Protein AF-A0A8R7TCB9-F1 (afdb_monomer)

Foldseek 3Di:
DKDQAPVRVLLVVLVVCVVLQFDWDWPDDDRFKTKIAGPDPPWPFIWIKGDDPPHRMIGTPDGDGDGPDDNDRHSVPSCDPVSVVVVVVVVCVVCVVCPPVNVVVVVVVVVD

pLDDT: mean 77.88, std 12.98, range [46.5, 93.25]

Nearest PDB structures (foldseek):
  4lmg-assembly1_A  TM=5.761E-01  e=7.309E-04  Saccharomyces cerevisiae S288C
  6y2s-assembly1_B  TM=4.832E-01  e=3.245E-01  Escherichia coli K-12
  6y2r-assembly1_B  TM=4.528E-01  e=1.854E-01  Escherichia coli K-12
  6y2s-assembly1_A  TM=4.799E-01  e=3.675E-01  Escherichia coli K-12
  3cvs-assembly1_B  TM=4.593E-01  e=1.635E+00  unclassified

Structure (mmCIF, N/CA/C/O backbone):
data_AF-A0A8R7TCB9-F1
#
_entry.id   AF-A0A8R7TCB9-F1
#
loop_
_atom_site.group_PDB
_atom_site.id
_atom_site.type_symbol
_atom_site.label_atom_id
_atom_site.label_alt_id
_atom_site.label_comp_id
_atom_site.label_asym_id
_atom_site.label_entity_id
_atom_site.label_seq_id
_atom_site.pdbx_PDB_ins_code
_atom_site.Cartn_x
_atom_site.Cartn_y
_atom_site.Cartn_z
_atom_site.occupancy
_atom_site.B_iso_or_equiv
_atom_site.auth_seq_id
_atom_site.auth_comp_id
_atom_site.auth_asym_id
_atom_site.auth_atom_id
_atom_site.pdbx_PDB_model_num
ATOM 1 N N . ALA A 1 1 ? -11.373 -1.868 -3.069 1.00 77.25 1 ALA A N 1
ATOM 2 C CA . ALA A 1 1 ? -10.988 -2.759 -1.951 1.00 77.25 1 ALA A CA 1
ATOM 3 C C . ALA A 1 1 ? -10.998 -1.995 -0.627 1.00 77.25 1 ALA A C 1
ATOM 5 O O . ALA A 1 1 ? -10.540 -0.850 -0.593 1.00 77.25 1 ALA A O 1
ATOM 6 N N . THR A 1 2 ? -11.517 -2.611 0.437 1.00 86.44 2 THR A N 1
ATOM 7 C CA . THR A 1 2 ? -11.584 -2.083 1.812 1.00 86.44 2 THR A CA 1
ATOM 8 C C . THR A 1 2 ? -10.816 -2.998 2.770 1.00 86.44 2 THR A C 1
ATOM 10 O O . THR A 1 2 ? -10.733 -4.202 2.560 1.00 86.44 2 THR A O 1
ATOM 13 N N . PHE A 1 3 ? -10.237 -2.418 3.818 1.00 87.44 3 PHE A N 1
ATOM 14 C CA . PHE A 1 3 ? -9.387 -3.082 4.804 1.00 87.44 3 PHE A CA 1
ATOM 15 C C . PHE A 1 3 ? -9.805 -2.649 6.206 1.00 87.44 3 PHE A C 1
ATOM 17 O O . PHE A 1 3 ? -10.210 -1.504 6.401 1.00 87.44 3 PHE A O 1
ATOM 24 N N . LEU A 1 4 ? -9.663 -3.534 7.195 1.00 88.56 4 LEU A N 1
ATOM 25 C CA . LEU A 1 4 ? -10.075 -3.270 8.582 1.00 88.56 4 LEU A CA 1
ATOM 26 C C . LEU A 1 4 ? -9.424 -2.013 9.177 1.00 88.56 4 LEU A C 1
ATOM 28 O O . LEU A 1 4 ? -10.060 -1.291 9.940 1.00 88.56 4 LEU A O 1
ATOM 32 N N . ASN A 1 5 ? -8.158 -1.765 8.834 1.00 87.38 5 ASN A N 1
ATOM 33 C CA . ASN A 1 5 ? -7.392 -0.601 9.266 1.00 87.38 5 ASN A CA 1
ATOM 34 C C . ASN A 1 5 ? -6.194 -0.334 8.337 1.00 87.38 5 ASN A C 1
ATOM 36 O O . ASN A 1 5 ? -5.901 -1.109 7.422 1.00 87.38 5 ASN A O 1
ATOM 40 N N . SER A 1 6 ? -5.483 0.773 8.577 1.00 85.81 6 SER A N 1
ATOM 41 C CA . SER A 1 6 ? -4.310 1.171 7.784 1.00 85.81 6 SER A CA 1
ATOM 42 C C . SER A 1 6 ? -3.156 0.167 7.863 1.00 85.81 6 SER A C 1
ATOM 44 O O . SER A 1 6 ? -2.374 0.048 6.920 1.00 85.81 6 SER A O 1
ATOM 46 N N . LYS A 1 7 ? -3.027 -0.574 8.970 1.00 87.94 7 LYS A N 1
ATOM 47 C CA . LYS A 1 7 ? -2.011 -1.621 9.124 1.00 87.94 7 LYS A CA 1
ATOM 48 C C . LYS A 1 7 ? -2.314 -2.802 8.200 1.00 87.94 7 LYS A C 1
ATOM 50 O O . LYS A 1 7 ? -1.465 -3.139 7.383 1.00 87.94 7 LYS A O 1
ATOM 55 N N . ALA A 1 8 ? -3.533 -3.338 8.247 1.00 87.50 8 ALA A N 1
ATOM 56 C CA . ALA A 1 8 ? -3.980 -4.426 7.379 1.00 87.50 8 ALA A CA 1
ATOM 57 C C . ALA A 1 8 ? -3.825 -4.073 5.891 1.00 87.50 8 ALA A C 1
ATOM 59 O O . ALA A 1 8 ? -3.333 -4.880 5.109 1.00 87.50 8 ALA A O 1
ATOM 60 N N . PHE A 1 9 ? -4.161 -2.835 5.516 1.00 90.06 9 PHE A N 1
ATOM 61 C CA . PHE A 1 9 ? -3.933 -2.333 4.163 1.00 90.06 9 PHE A CA 1
ATOM 62 C C . PHE A 1 9 ? -2.448 -2.363 3.758 1.00 90.06 9 PHE A C 1
ATOM 64 O O . PHE A 1 9 ? -2.119 -2.882 2.694 1.00 90.06 9 PHE A O 1
ATOM 71 N N . ARG A 1 10 ? -1.540 -1.843 4.597 1.00 88.62 10 ARG A N 1
ATOM 72 C CA . ARG A 1 10 ? -0.095 -1.813 4.295 1.00 88.62 10 ARG A CA 1
ATOM 73 C C . ARG A 1 10 ? 0.506 -3.213 4.182 1.00 88.62 10 ARG A C 1
ATOM 75 O O . ARG A 1 10 ? 1.348 -3.437 3.316 1.00 88.62 10 ARG A O 1
ATOM 82 N N . VAL A 1 11 ? 0.063 -4.144 5.026 1.00 88.88 11 VAL A N 1
ATOM 83 C CA . VAL A 1 11 ? 0.479 -5.553 4.966 1.00 88.88 11 VAL A CA 1
ATOM 84 C C . VAL A 1 11 ? 0.030 -6.189 3.655 1.00 88.88 11 VAL A C 1
ATOM 86 O O . VAL A 1 11 ? 0.857 -6.766 2.954 1.00 88.88 11 VAL A O 1
ATOM 89 N N . ALA A 1 12 ? -1.245 -6.035 3.291 1.00 88.62 12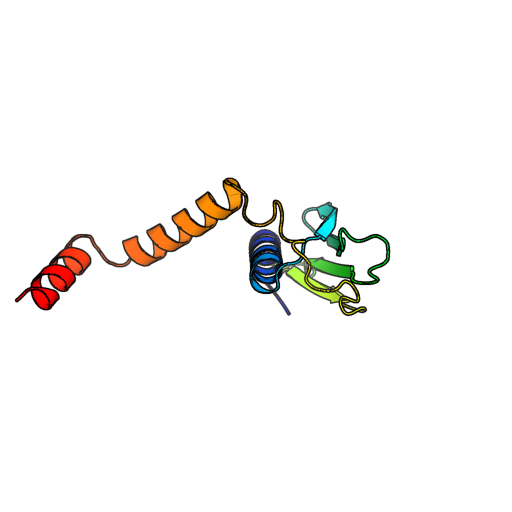 ALA A N 1
ATOM 90 C CA . ALA A 1 12 ? -1.786 -6.585 2.051 1.00 88.62 12 ALA A CA 1
ATOM 91 C C . ALA A 1 12 ? -1.110 -5.986 0.807 1.00 88.62 12 ALA A C 1
ATOM 93 O O . ALA A 1 12 ? -0.756 -6.721 -0.111 1.00 88.62 12 ALA A O 1
ATOM 94 N N . LEU A 1 13 ? -0.865 -4.670 0.795 1.00 88.94 13 LEU A N 1
ATOM 95 C CA . LEU A 1 13 ? -0.157 -4.004 -0.300 1.00 88.94 13 LEU A CA 1
ATOM 96 C C . LEU A 1 13 ? 1.275 -4.532 -0.452 1.00 88.94 13 LEU A C 1
ATOM 98 O O . LEU A 1 13 ? 1.707 -4.822 -1.562 1.00 88.94 13 LEU A O 1
ATOM 102 N N . ARG A 1 14 ? 1.999 -4.700 0.660 1.00 88.75 14 ARG A N 1
ATOM 103 C CA . ARG A 1 14 ? 3.359 -5.253 0.651 1.00 88.75 14 ARG A C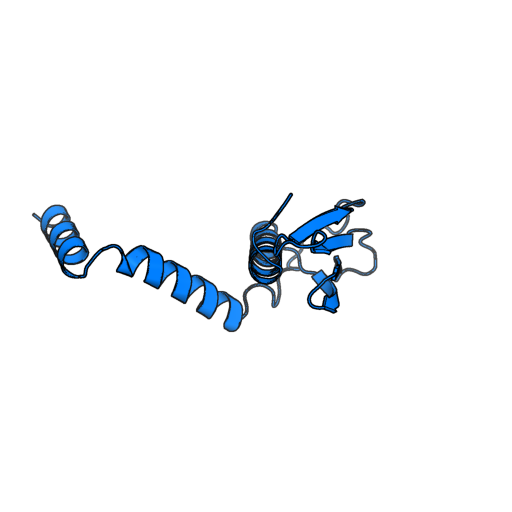A 1
ATOM 104 C C . ARG A 1 14 ? 3.384 -6.718 0.211 1.00 88.75 14 ARG A C 1
ATOM 106 O O . ARG A 1 14 ? 4.272 -7.102 -0.535 1.00 88.75 14 ARG A O 1
ATOM 113 N N . GLN A 1 15 ? 2.412 -7.527 0.632 1.00 87.31 15 GLN A N 1
ATOM 114 C CA . GLN A 1 15 ? 2.278 -8.913 0.170 1.00 87.31 15 GLN A CA 1
ATOM 115 C C . GLN A 1 15 ? 2.026 -8.992 -1.336 1.00 87.31 15 GLN A C 1
ATOM 117 O O . GLN A 1 15 ? 2.638 -9.818 -2.004 1.00 87.31 15 GLN A O 1
ATOM 122 N N . LEU A 1 16 ? 1.164 -8.121 -1.865 1.00 85.69 16 LEU A N 1
ATOM 123 C CA . LEU A 1 16 ? 0.918 -8.032 -3.300 1.00 85.69 16 LEU A CA 1
ATOM 124 C C . LEU A 1 16 ? 2.197 -7.648 -4.053 1.00 85.69 16 LEU A C 1
ATOM 126 O O . LEU A 1 16 ? 2.539 -8.304 -5.027 1.00 85.69 16 LEU A O 1
ATOM 130 N N . ALA A 1 17 ? 2.933 -6.652 -3.557 1.00 86.00 17 ALA A N 1
ATOM 131 C CA . ALA A 1 17 ? 4.204 -6.230 -4.141 1.00 86.00 17 ALA A CA 1
ATOM 132 C C . ALA A 1 17 ? 5.242 -7.365 -4.188 1.00 86.00 17 ALA A C 1
ATOM 134 O O . ALA A 1 17 ? 5.888 -7.565 -5.208 1.00 86.00 17 ALA A O 1
ATOM 135 N N . ILE A 1 18 ? 5.353 -8.164 -3.119 1.00 84.06 18 ILE A N 1
ATOM 136 C CA . ILE A 1 18 ? 6.238 -9.341 -3.086 1.00 84.06 18 ILE A CA 1
ATOM 137 C C . ILE A 1 18 ? 5.781 -10.410 -4.085 1.00 84.06 18 ILE A C 1
ATOM 139 O O . ILE A 1 18 ? 6.608 -10.972 -4.793 1.00 84.06 18 ILE A O 1
ATOM 143 N N . ARG A 1 19 ? 4.476 -10.711 -4.131 1.00 82.38 19 ARG A N 1
ATOM 144 C CA . ARG A 1 19 ? 3.920 -11.773 -4.984 1.00 82.38 19 ARG A CA 1
ATOM 145 C C . ARG A 1 19 ? 4.115 -11.489 -6.470 1.00 82.38 19 ARG A C 1
ATOM 147 O O . ARG A 1 19 ? 4.392 -12.405 -7.229 1.00 82.38 19 ARG A O 1
ATOM 154 N N . GLU A 1 20 ? 3.943 -1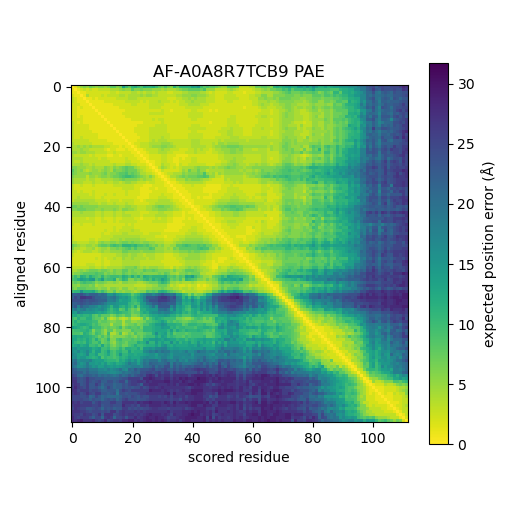0.235 -6.858 1.00 81.94 20 GLU A N 1
ATOM 155 C CA . GLU A 1 20 ? 4.020 -9.776 -8.247 1.00 81.94 20 GLU A CA 1
ATOM 156 C C . GLU A 1 20 ? 5.409 -9.186 -8.591 1.00 81.94 20 GLU A C 1
ATOM 158 O O . GLU A 1 20 ? 5.564 -8.544 -9.622 1.00 81.94 20 GLU A O 1
ATOM 163 N N . ASP A 1 21 ? 6.401 -9.354 -7.705 1.00 82.12 21 ASP A N 1
ATOM 164 C CA . ASP A 1 21 ? 7.801 -8.916 -7.846 1.00 82.12 21 ASP A CA 1
ATOM 165 C C . ASP A 1 21 ? 8.026 -7.432 -8.221 1.00 82.12 21 ASP A C 1
ATOM 167 O O . ASP A 1 21 ? 8.870 -7.069 -9.046 1.00 82.12 21 ASP A O 1
ATOM 171 N N . TRP A 1 22 ? 7.324 -6.526 -7.544 1.00 83.50 22 TRP A N 1
ATOM 172 C CA . TRP A 1 22 ? 7.567 -5.084 -7.645 1.00 83.50 22 TRP A CA 1
ATOM 173 C C . TRP A 1 22 ? 7.787 -4.435 -6.280 1.00 83.50 22 TRP A C 1
ATOM 175 O O . TRP A 1 22 ? 7.576 -5.025 -5.220 1.00 83.50 22 TRP A O 1
ATOM 185 N N . SER A 1 23 ? 8.252 -3.190 -6.295 1.00 86.81 23 SER A N 1
ATOM 186 C CA . SER A 1 23 ? 8.341 -2.356 -5.100 1.00 86.81 23 SER A CA 1
ATOM 187 C C . SER A 1 23 ? 7.747 -0.979 -5.336 1.00 86.81 23 SER A C 1
ATOM 189 O O . SER A 1 23 ? 7.462 -0.552 -6.460 1.00 86.81 23 SER A O 1
ATOM 191 N N . PHE A 1 24 ? 7.500 -0.298 -4.223 1.00 88.75 24 PHE A N 1
ATOM 192 C CA . PHE A 1 24 ? 6.905 1.020 -4.207 1.00 88.75 24 PHE A CA 1
ATOM 193 C C . PHE A 1 24 ? 7.556 1.902 -3.151 1.00 88.75 24 PHE A C 1
ATOM 195 O O . PHE A 1 24 ? 7.930 1.447 -2.067 1.00 88.75 24 PHE A O 1
ATOM 202 N N . ASN A 1 25 ? 7.605 3.194 -3.449 1.00 90.00 25 ASN A N 1
ATOM 203 C CA . ASN A 1 25 ? 7.959 4.234 -2.504 1.00 90.00 25 ASN A CA 1
ATOM 204 C C . ASN A 1 25 ? 6.692 4.755 -1.822 1.00 90.00 25 ASN A C 1
ATOM 206 O O . ASN A 1 25 ? 5.657 4.983 -2.451 1.00 90.00 25 ASN A O 1
ATOM 210 N N . THR A 1 26 ? 6.759 4.954 -0.506 1.00 91.88 26 THR A N 1
ATOM 211 C CA . THR A 1 26 ? 5.666 5.590 0.239 1.00 91.88 26 THR A CA 1
ATOM 212 C C . THR A 1 26 ? 5.854 7.100 0.187 1.00 91.88 26 THR A C 1
ATOM 214 O O . THR A 1 26 ? 6.739 7.631 0.846 1.00 91.88 26 THR A O 1
ATOM 217 N N . GLN A 1 27 ? 5.010 7.794 -0.578 1.00 89.38 27 GLN A N 1
ATOM 218 C CA . GLN A 1 27 ? 5.040 9.258 -0.667 1.00 89.38 27 GLN A CA 1
ATOM 219 C C . GLN A 1 27 ? 4.423 9.916 0.568 1.00 89.38 27 GLN A C 1
ATOM 221 O O . GLN A 1 27 ? 4.886 10.950 1.036 1.00 89.38 27 GLN A O 1
ATOM 226 N N . TYR A 1 28 ? 3.330 9.343 1.075 1.00 87.56 28 TYR A N 1
ATOM 227 C CA . TYR A 1 28 ? 2.622 9.873 2.232 1.00 87.56 28 TYR A CA 1
ATOM 228 C C . TYR A 1 28 ? 1.953 8.738 2.993 1.00 87.56 28 TYR A C 1
ATOM 230 O O . TYR A 1 28 ? 1.247 7.925 2.399 1.00 87.56 28 TYR A O 1
ATOM 238 N N . SER A 1 29 ? 2.141 8.691 4.306 1.00 88.69 29 SER A N 1
ATOM 239 C CA . SER A 1 29 ? 1.475 7.725 5.173 1.00 88.69 29 SER A CA 1
ATOM 240 C C . SER A 1 29 ? 1.183 8.372 6.517 1.00 88.69 29 SER A C 1
ATOM 242 O O . SER A 1 29 ? 2.083 8.529 7.336 1.00 88.69 29 SER A O 1
ATOM 244 N N . ASP A 1 30 ? -0.082 8.685 6.763 1.00 86.12 30 ASP A N 1
ATOM 245 C CA . ASP A 1 30 ? -0.581 9.065 8.081 1.00 86.12 30 ASP A CA 1
ATOM 246 C C . ASP A 1 30 ? -1.701 8.098 8.522 1.00 86.12 30 ASP A C 1
ATOM 248 O O . ASP A 1 30 ? -1.963 7.061 7.901 1.00 86.12 30 ASP A O 1
ATOM 252 N N . THR A 1 31 ? -2.381 8.408 9.624 1.00 81.31 31 THR A N 1
ATOM 253 C CA . THR A 1 31 ? -3.482 7.580 10.143 1.00 81.31 31 THR A CA 1
ATOM 254 C C . THR A 1 31 ? -4.754 7.628 9.283 1.00 81.31 31 THR A C 1
ATOM 256 O O . THR A 1 31 ? -5.662 6.818 9.485 1.00 81.31 31 THR A O 1
ATOM 259 N N . ARG A 1 32 ? -4.852 8.554 8.321 1.00 86.88 32 ARG A N 1
ATOM 260 C CA . ARG A 1 32 ? -6.048 8.840 7.514 1.00 86.88 32 ARG A CA 1
ATOM 261 C C . ARG A 1 32 ? -5.854 8.617 6.016 1.00 86.88 32 ARG A C 1
ATOM 263 O O . ARG A 1 32 ? -6.850 8.478 5.311 1.00 86.88 32 ARG A O 1
ATOM 270 N N . ARG A 1 33 ? -4.633 8.624 5.498 1.00 90.94 33 ARG A N 1
ATOM 271 C CA . ARG A 1 33 ? -4.289 8.702 4.078 1.00 90.94 33 ARG A CA 1
ATOM 272 C C . ARG A 1 33 ? -2.977 7.974 3.827 1.00 90.94 33 ARG A C 1
ATOM 274 O O . ARG A 1 33 ? -2.018 8.082 4.583 1.00 90.94 33 ARG A O 1
ATOM 281 N N . PHE A 1 34 ? -2.944 7.268 2.710 1.00 92.38 34 PHE A N 1
ATOM 282 C CA . PHE A 1 34 ? -1.763 6.601 2.204 1.00 92.38 34 PHE A CA 1
ATOM 283 C C . PHE A 1 34 ? -1.632 6.866 0.709 1.00 92.38 34 PHE A C 1
ATOM 285 O O . PHE A 1 34 ? -2.612 6.762 -0.038 1.00 92.38 34 PHE A O 1
ATOM 292 N N . ARG A 1 35 ? -0.422 7.205 0.276 1.00 93.12 35 ARG A N 1
ATOM 293 C CA . ARG A 1 35 ? -0.047 7.360 -1.125 1.00 93.12 35 ARG A CA 1
ATOM 294 C C . ARG A 1 35 ? 1.286 6.677 -1.363 1.00 93.12 35 ARG A C 1
ATOM 296 O O . ARG A 1 35 ? 2.242 6.918 -0.626 1.00 93.12 35 ARG A O 1
ATOM 303 N N . ALA A 1 36 ? 1.341 5.879 -2.415 1.00 92.38 36 ALA A N 1
ATOM 304 C CA . ALA A 1 36 ? 2.571 5.275 -2.892 1.00 92.38 36 ALA A CA 1
ATOM 305 C C . ALA A 1 36 ? 2.625 5.294 -4.419 1.00 92.38 36 ALA A C 1
ATOM 307 O O . ALA A 1 36 ? 1.588 5.354 -5.085 1.00 92.38 36 ALA A O 1
ATOM 308 N N . ASN A 1 37 ? 3.838 5.249 -4.947 1.00 91.44 37 ASN A N 1
ATOM 309 C CA . ASN A 1 37 ? 4.158 5.113 -6.363 1.00 91.44 37 ASN A CA 1
ATOM 310 C C . ASN A 1 37 ? 5.191 4.007 -6.551 1.00 91.44 37 ASN A C 1
ATOM 312 O O . ASN A 1 37 ? 5.821 3.577 -5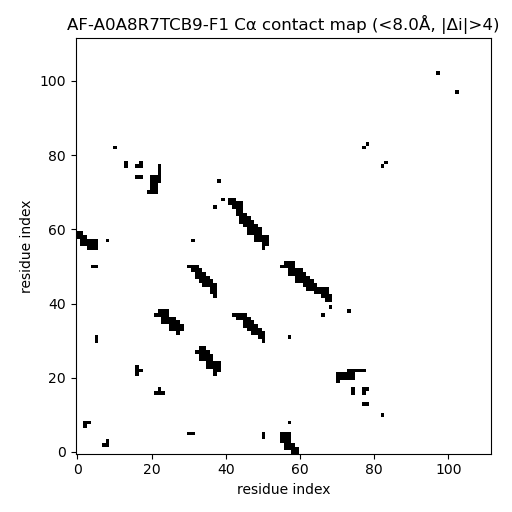.587 1.00 91.44 37 ASN A O 1
ATOM 316 N N . CYS A 1 38 ? 5.362 3.550 -7.785 1.00 89.06 38 CYS A N 1
ATOM 317 C CA . CYS A 1 38 ? 6.427 2.610 -8.098 1.00 89.06 38 CYS A CA 1
ATOM 318 C C . CYS A 1 38 ? 7.801 3.233 -7.798 1.00 89.06 38 CYS A C 1
ATOM 320 O O . CYS A 1 38 ? 7.945 4.458 -7.751 1.00 89.06 38 CYS A O 1
ATOM 322 N N . THR A 1 39 ? 8.794 2.387 -7.538 1.00 88.12 39 THR A N 1
ATOM 323 C CA . THR A 1 39 ? 10.193 2.816 -7.402 1.00 88.12 39 THR A CA 1
ATOM 324 C C . THR A 1 39 ? 10.835 3.182 -8.732 1.00 88.12 39 THR A C 1
ATOM 326 O O . THR A 1 39 ? 11.803 3.931 -8.731 1.00 88.12 39 THR A O 1
ATOM 329 N N . ASP A 1 40 ? 10.325 2.630 -9.832 1.00 85.38 40 ASP A N 1
ATOM 330 C CA . ASP A 1 40 ? 10.739 2.986 -11.185 1.00 85.38 40 ASP A CA 1
ATOM 331 C C . ASP A 1 40 ? 10.129 4.348 -11.555 1.00 85.38 40 ASP A C 1
ATOM 333 O O . ASP A 1 40 ? 8.910 4.528 -11.466 1.00 85.38 40 ASP A O 1
ATOM 337 N N . GLU A 1 41 ? 10.980 5.311 -11.911 1.00 84.00 41 GLU A N 1
ATOM 338 C CA . GLU A 1 41 ? 10.584 6.694 -12.206 1.00 84.00 41 GLU A CA 1
ATOM 339 C C . GLU A 1 41 ? 9.721 6.794 -13.469 1.00 84.00 41 GLU A C 1
ATOM 341 O O . GLU A 1 41 ? 8.821 7.637 -13.527 1.00 84.00 41 GLU A O 1
ATOM 346 N N . ASP A 1 42 ? 9.921 5.882 -14.423 1.00 86.25 42 ASP A N 1
ATOM 347 C CA . ASP A 1 42 ? 9.172 5.827 -15.681 1.00 86.25 42 ASP A CA 1
ATOM 348 C C . ASP A 1 42 ? 7.847 5.057 -15.544 1.00 86.25 42 ASP A C 1
ATOM 350 O O . ASP A 1 42 ? 7.041 4.980 -16.478 1.00 86.25 42 ASP A O 1
ATOM 354 N N . CYS A 1 43 ? 7.578 4.491 -14.364 1.00 87.00 43 CYS A N 1
ATOM 355 C CA . CYS A 1 43 ? 6.365 3.735 -14.105 1.00 87.00 43 CYS A CA 1
ATOM 356 C C . CYS A 1 43 ? 5.236 4.647 -13.588 1.00 87.00 43 CYS A C 1
ATOM 358 O O . CYS A 1 43 ? 5.343 5.251 -12.514 1.00 87.00 43 CYS A O 1
ATOM 360 N N . PRO A 1 44 ? 4.084 4.719 -14.286 1.00 88.69 44 PRO A N 1
ATOM 361 C CA . PRO A 1 44 ? 2.990 5.601 -13.907 1.00 88.69 44 PRO A CA 1
ATOM 362 C C . PRO A 1 44 ? 2.201 5.073 -12.703 1.00 88.69 44 PRO A C 1
ATOM 364 O O . PRO A 1 44 ? 1.343 5.792 -12.187 1.00 88.69 44 PRO A O 1
ATOM 367 N N . TRP A 1 45 ? 2.467 3.845 -12.241 1.00 90.56 45 TRP A N 1
ATOM 368 C CA . TRP A 1 45 ? 1.713 3.197 -11.173 1.00 90.56 45 TRP A CA 1
ATOM 369 C C . TRP A 1 45 ? 1.699 4.026 -9.886 1.00 90.56 45 TRP A C 1
ATOM 371 O O . TRP A 1 45 ? 2.735 4.437 -9.348 1.00 90.56 45 TRP A O 1
ATOM 381 N N . ARG A 1 46 ? 0.488 4.256 -9.366 1.00 90.19 46 ARG A N 1
ATOM 382 C CA . ARG A 1 46 ? 0.230 4.986 -8.119 1.00 90.19 46 ARG A CA 1
ATOM 383 C C . ARG A 1 46 ? -0.973 4.397 -7.405 1.00 90.19 46 ARG A C 1
ATOM 385 O O . ARG A 1 46 ? -1.971 4.065 -8.037 1.00 90.19 46 ARG A O 1
ATOM 392 N N . ILE A 1 47 ? -0.938 4.385 -6.078 1.00 91.44 47 ILE A N 1
ATOM 393 C CA . ILE A 1 47 ? -2.072 3.987 -5.241 1.00 91.44 47 ILE A CA 1
ATOM 394 C C . ILE A 1 47 ? -2.421 5.081 -4.242 1.00 91.44 47 ILE A C 1
ATOM 396 O O . ILE A 1 47 ? -1.560 5.649 -3.570 1.00 91.44 47 ILE A O 1
ATOM 400 N N . HIS A 1 48 ? -3.711 5.390 -4.144 1.00 91.19 48 HIS A N 1
ATOM 401 C CA . HIS A 1 48 ? -4.260 6.318 -3.166 1.00 91.19 48 HIS A CA 1
ATOM 402 C C . HIS A 1 48 ? -5.269 5.573 -2.305 1.00 91.19 48 HIS A C 1
ATOM 404 O O . HIS A 1 48 ? -6.281 5.079 -2.808 1.00 91.19 48 HIS A O 1
ATOM 410 N N . ALA A 1 49 ? -5.043 5.556 -1.000 1.00 91.06 49 ALA A N 1
ATOM 411 C CA . ALA A 1 49 ? -5.961 4.981 -0.035 1.00 91.06 49 ALA A CA 1
ATOM 412 C C . ALA A 1 49 ? -6.226 5.956 1.116 1.00 91.06 49 ALA A C 1
ATOM 414 O O . ALA A 1 49 ? -5.414 6.829 1.426 1.00 91.06 49 ALA A O 1
ATOM 415 N N . SER A 1 50 ? -7.398 5.849 1.728 1.00 92.44 50 SER A N 1
ATOM 416 C CA . SER A 1 50 ? -7.789 6.703 2.844 1.00 92.44 50 SER A CA 1
ATOM 417 C C . SER A 1 50 ? -8.727 5.992 3.804 1.00 92.44 50 SER A C 1
ATOM 419 O O . SER A 1 50 ? -9.554 5.178 3.389 1.00 92.44 50 SER A O 1
ATOM 421 N N . LYS A 1 51 ? -8.665 6.388 5.070 1.00 93.25 51 LYS A N 1
ATOM 422 C CA . LYS A 1 51 ? -9.611 6.015 6.115 1.00 93.25 51 LYS A CA 1
ATOM 423 C C . LYS A 1 51 ? -10.996 6.572 5.784 1.00 93.25 51 LYS A C 1
ATOM 425 O O . LYS A 1 51 ? -11.122 7.734 5.390 1.00 93.25 51 LYS A O 1
ATOM 430 N N . LEU A 1 52 ? -12.024 5.746 5.918 1.00 91.12 52 LEU A N 1
ATOM 431 C CA . LEU A 1 52 ? -13.410 6.180 5.795 1.00 91.12 52 LEU A CA 1
ATOM 432 C C . LEU A 1 52 ? -13.797 7.044 7.015 1.00 91.12 52 LEU A C 1
ATOM 434 O O . LEU A 1 52 ? -13.302 6.797 8.118 1.00 91.12 52 LEU A O 1
ATOM 438 N N . PRO A 1 53 ? -14.659 8.065 6.851 1.00 89.56 53 PRO A N 1
ATOM 439 C CA . PRO A 1 53 ? -15.109 8.894 7.968 1.00 89.56 53 PRO A CA 1
ATOM 440 C C . PRO A 1 53 ? -15.718 8.041 9.086 1.00 89.56 53 PRO A C 1
ATOM 442 O O . PRO A 1 53 ? -16.441 7.094 8.800 1.00 89.56 53 PRO A O 1
ATOM 445 N N . ASN A 1 54 ? -15.416 8.373 10.343 1.00 87.81 54 ASN A N 1
ATOM 446 C CA . ASN A 1 54 ? -15.995 7.752 11.545 1.00 87.81 54 ASN A CA 1
ATOM 447 C C . ASN A 1 54 ? -15.849 6.221 11.666 1.00 87.81 54 ASN A C 1
ATOM 449 O O . ASN A 1 54 ? -16.517 5.601 12.483 1.00 87.81 54 ASN A O 1
ATOM 453 N N . THR A 1 55 ? -14.959 5.595 10.898 1.00 89.06 55 THR A N 1
ATOM 454 C CA . THR A 1 55 ? -14.683 4.151 10.980 1.00 89.06 55 THR A CA 1
ATOM 455 C C . THR A 1 55 ? -13.184 3.922 11.049 1.00 89.06 55 THR A C 1
ATOM 457 O O . THR A 1 55 ? -12.417 4.820 10.712 1.00 89.06 55 THR A O 1
ATOM 460 N N . ASN A 1 56 ? -12.729 2.733 11.454 1.00 86.50 56 ASN A N 1
ATOM 461 C CA . ASN A 1 56 ? -11.310 2.381 11.327 1.00 86.50 56 ASN A CA 1
ATOM 462 C C . ASN A 1 56 ? -10.936 1.884 9.920 1.00 86.50 56 ASN A C 1
ATOM 464 O O . ASN A 1 56 ? -9.758 1.728 9.610 1.00 86.50 56 ASN A O 1
ATOM 468 N N . THR A 1 57 ? -11.936 1.681 9.064 1.00 89.19 57 THR A N 1
ATOM 469 C CA . THR A 1 57 ? -11.802 1.068 7.750 1.00 89.19 57 THR A CA 1
ATOM 470 C C . THR A 1 57 ? -10.967 1.930 6.814 1.00 89.19 57 THR A C 1
ATOM 472 O O . THR A 1 57 ? -11.195 3.130 6.659 1.00 89.19 57 THR A O 1
ATOM 475 N N . PHE A 1 58 ? -10.012 1.301 6.143 1.00 87.94 58 PHE A N 1
ATOM 476 C CA . PHE A 1 58 ? -9.150 1.925 5.151 1.00 87.94 58 PHE A CA 1
ATOM 477 C C . PHE A 1 58 ? -9.557 1.463 3.754 1.00 87.94 58 PHE A C 1
ATOM 479 O O . PHE A 1 58 ? -9.771 0.277 3.531 1.00 87.94 58 PHE A O 1
ATOM 486 N N . MET A 1 59 ? -9.688 2.379 2.800 1.00 87.81 59 MET A N 1
ATOM 487 C CA . MET A 1 59 ? -10.191 2.061 1.464 1.00 87.81 59 MET A CA 1
ATOM 488 C C . MET A 1 59 ? -9.260 2.589 0.386 1.00 87.81 59 MET A C 1
ATOM 490 O O . MET A 1 59 ? -8.834 3.743 0.441 1.00 87.81 59 MET A O 1
ATOM 494 N N . VAL A 1 60 ? -9.005 1.768 -0.631 1.00 90.56 60 VAL A N 1
ATOM 495 C CA . VAL A 1 60 ? -8.332 2.211 -1.856 1.00 90.56 60 VAL A CA 1
ATOM 496 C C . VAL A 1 60 ? -9.304 3.081 -2.645 1.00 90.56 60 VAL A C 1
ATOM 498 O O . VAL A 1 60 ? -10.372 2.623 -3.043 1.00 90.56 60 VAL A O 1
ATOM 501 N N . LYS A 1 61 ? -8.948 4.354 -2.822 1.00 87.56 61 LYS A N 1
ATOM 502 C CA . LYS A 1 61 ? -9.741 5.372 -3.520 1.00 87.56 61 LYS A CA 1
ATOM 503 C C . LYS A 1 61 ? -9.398 5.451 -4.998 1.00 87.56 61 LYS A C 1
ATOM 505 O O . LYS A 1 61 ? -10.293 5.667 -5.804 1.00 87.56 61 LYS A O 1
ATOM 510 N N . LYS A 1 62 ? -8.112 5.343 -5.338 1.00 80.62 62 LYS A N 1
ATOM 511 C CA . LYS A 1 62 ? -7.635 5.402 -6.722 1.00 80.62 62 LYS A CA 1
ATOM 512 C C . LYS A 1 62 ? -6.476 4.432 -6.913 1.00 80.62 62 LYS A C 1
ATOM 514 O O . LYS A 1 62 ? -5.553 4.418 -6.099 1.00 80.62 62 LYS A O 1
ATOM 519 N N . LEU A 1 63 ? -6.539 3.683 -8.006 1.00 82.25 63 LEU A N 1
ATOM 520 C CA . LEU A 1 63 ? -5.447 2.893 -8.568 1.00 82.25 63 LEU A CA 1
ATOM 521 C C . LEU A 1 63 ? -5.458 3.137 -10.088 1.00 82.25 63 LEU A C 1
ATOM 523 O O . LEU A 1 63 ? -5.946 2.298 -10.835 1.00 82.25 63 LEU A O 1
ATOM 527 N N . PRO A 1 64 ? -5.109 4.358 -10.529 1.00 68.19 64 PRO A N 1
ATOM 528 C CA . PRO A 1 64 ? -5.430 4.817 -11.879 1.00 68.19 64 PRO A CA 1
ATOM 529 C C . PRO A 1 64 ? -4.515 4.255 -12.969 1.00 68.19 64 PRO A C 1
ATOM 531 O O . PRO A 1 64 ? -4.875 4.342 -14.135 1.00 68.19 64 PRO A O 1
ATOM 534 N N . PHE A 1 65 ? -3.346 3.723 -12.609 1.00 73.06 65 PHE A N 1
ATOM 535 C CA . PHE A 1 65 ? -2.331 3.312 -13.572 1.00 73.06 65 PHE A CA 1
ATOM 536 C C . PHE A 1 65 ? -1.832 1.913 -13.247 1.00 73.06 65 PHE A C 1
ATOM 538 O O . PHE A 1 65 ? -1.528 1.616 -12.089 1.00 73.06 65 PHE A O 1
ATOM 545 N N . GLU A 1 66 ? -1.747 1.078 -14.277 1.00 80.00 66 GLU A N 1
ATOM 546 C CA . GLU A 1 66 ? -1.075 -0.214 -14.218 1.00 80.00 66 GLU A CA 1
ATOM 547 C C . GLU A 1 66 ? 0.446 -0.024 -14.195 1.00 80.00 66 GLU A C 1
ATOM 549 O O . GLU A 1 66 ? 0.968 1.054 -14.500 1.00 80.00 66 GLU A O 1
ATOM 554 N N . HIS A 1 67 ? 1.167 -1.068 -13.795 1.00 84.44 67 HIS A N 1
ATOM 555 C CA . HIS A 1 67 ? 2.619 -1.064 -13.896 1.00 84.44 67 HIS A CA 1
ATOM 556 C C . HIS A 1 67 ? 3.035 -1.160 -15.366 1.00 84.44 67 HIS A C 1
ATOM 558 O O . HIS A 1 67 ? 2.597 -2.058 -16.077 1.00 84.44 67 HIS A O 1
ATOM 564 N N . THR A 1 68 ? 3.909 -0.256 -15.806 1.00 82.56 68 THR A N 1
ATOM 565 C CA . THR A 1 68 ? 4.588 -0.349 -17.112 1.00 82.56 68 THR A CA 1
ATOM 566 C C . THR A 1 68 ? 6.020 -0.862 -16.976 1.00 82.56 68 THR A C 1
ATOM 568 O O . THR A 1 68 ? 6.629 -1.262 -17.966 1.00 82.56 68 THR A O 1
ATOM 571 N N . CYS A 1 69 ? 6.558 -0.882 -15.753 1.00 77.81 69 CYS A N 1
ATOM 572 C CA . CYS A 1 69 ? 7.844 -1.491 -15.457 1.00 77.81 69 CYS A CA 1
ATOM 573 C C . CYS A 1 69 ? 7.734 -3.015 -15.610 1.00 77.81 69 CYS A C 1
ATOM 575 O O . CYS A 1 69 ? 6.911 -3.664 -14.960 1.00 77.81 69 CYS A O 1
ATOM 577 N N . GLY A 1 70 ? 8.566 -3.599 -16.475 1.00 60.34 70 GLY A N 1
ATOM 578 C CA . GLY A 1 70 ? 8.701 -5.052 -16.547 1.00 60.34 70 GLY A CA 1
ATOM 579 C C . GLY A 1 70 ? 9.233 -5.580 -15.215 1.00 60.34 70 GLY A C 1
ATOM 580 O O . GLY A 1 70 ? 10.148 -4.978 -14.664 1.00 60.34 70 GLY A O 1
ATOM 581 N N . SER A 1 71 ? 8.660 -6.685 -14.729 1.00 57.94 71 SER A N 1
ATOM 582 C CA . SER A 1 71 ? 8.931 -7.403 -13.467 1.00 57.94 71 SER A CA 1
ATOM 583 C C . SER A 1 71 ? 10.395 -7.855 -13.284 1.00 57.94 71 SER A C 1
ATOM 585 O O . SER A 1 71 ? 10.691 -9.038 -13.149 1.00 57.94 71 SER A O 1
ATOM 587 N N . LYS A 1 72 ? 11.357 -6.935 -13.365 1.00 53.75 72 LYS A N 1
ATOM 588 C CA . LYS A 1 72 ? 12.788 -7.208 -13.278 1.00 53.75 72 LYS A CA 1
ATOM 589 C C . LYS A 1 72 ? 13.260 -6.885 -11.866 1.00 53.75 72 LYS A C 1
ATOM 591 O O . LYS A 1 72 ? 13.794 -5.806 -11.631 1.00 53.75 72 LYS A O 1
ATOM 596 N N . ASN A 1 73 ? 13.130 -7.837 -10.940 1.00 53.47 73 ASN A N 1
ATOM 597 C CA . ASN A 1 73 ? 13.812 -7.808 -9.639 1.00 53.47 73 ASN A CA 1
ATOM 598 C C . ASN A 1 73 ? 13.558 -6.530 -8.818 1.00 53.47 73 ASN A C 1
ATOM 600 O O . ASN A 1 73 ? 14.461 -6.024 -8.137 1.00 53.47 73 ASN A O 1
ATOM 604 N N . CYS A 1 74 ? 12.342 -5.986 -8.878 1.00 55.06 74 CYS A N 1
ATOM 605 C CA . CYS A 1 74 ? 12.019 -4.750 -8.179 1.00 55.06 74 CYS A CA 1
ATOM 606 C C . CYS A 1 74 ? 11.619 -4.990 -6.719 1.00 55.06 74 CYS A C 1
ATOM 608 O O . CYS A 1 74 ? 11.654 -4.039 -5.954 1.00 55.06 74 CYS A O 1
ATOM 610 N N . SER A 1 75 ? 11.322 -6.210 -6.260 1.00 59.38 75 SER A N 1
ATOM 611 C CA . SER A 1 75 ? 10.864 -6.462 -4.877 1.00 59.38 75 SER A CA 1
ATOM 612 C C . SER A 1 75 ? 11.920 -6.299 -3.767 1.00 59.38 75 SER A C 1
ATOM 614 O O . SER A 1 75 ? 11.610 -6.513 -2.586 1.00 59.38 75 SER A O 1
ATOM 616 N N . LYS A 1 76 ? 13.160 -5.894 -4.092 1.00 63.19 76 LYS A N 1
ATOM 617 C CA . LYS A 1 76 ? 14.237 -5.668 -3.108 1.00 63.19 76 LYS A CA 1
ATOM 618 C C . LYS A 1 76 ? 13.741 -4.791 -1.949 1.00 63.19 76 LYS A C 1
ATOM 620 O O . LYS A 1 76 ? 13.349 -3.644 -2.130 1.00 63.19 76 LYS A O 1
ATOM 625 N N . GLY A 1 77 ? 13.758 -5.349 -0.737 1.00 65.88 77 GLY A N 1
ATOM 626 C CA . GLY A 1 77 ? 13.360 -4.654 0.493 1.00 65.88 77 GLY A CA 1
ATOM 627 C C . GLY A 1 77 ? 11.867 -4.709 0.848 1.00 65.88 77 GLY A C 1
ATOM 628 O O . GLY A 1 77 ? 11.497 -4.248 1.930 1.00 65.88 77 GLY A O 1
ATOM 629 N N . MET A 1 78 ? 10.999 -5.302 0.015 1.00 78.81 78 MET A N 1
ATOM 630 C CA . MET A 1 78 ? 9.589 -5.504 0.378 1.00 78.81 78 MET A CA 1
ATOM 631 C C . MET A 1 78 ? 9.421 -6.619 1.420 1.00 78.81 78 MET A C 1
ATOM 633 O O . MET A 1 78 ? 8.670 -6.435 2.375 1.00 78.81 78 MET A O 1
ATOM 637 N N . ALA A 1 79 ? 10.174 -7.718 1.304 1.00 73.75 79 ALA A N 1
ATOM 638 C CA . ALA A 1 79 ? 10.230 -8.807 2.286 1.00 73.75 79 ALA A CA 1
ATOM 639 C C . ALA A 1 79 ? 11.337 -8.572 3.336 1.00 73.75 79 ALA A C 1
ATOM 641 O O . ALA A 1 79 ? 12.326 -9.300 3.401 1.00 73.75 79 ALA A O 1
ATOM 642 N N . ASN A 1 80 ? 11.215 -7.505 4.129 1.00 73.25 80 ASN A N 1
ATOM 643 C CA . ASN A 1 80 ? 12.200 -7.174 5.165 1.00 73.25 80 ASN A CA 1
ATOM 644 C C . ASN A 1 80 ? 11.977 -7.968 6.474 1.00 73.25 80 ASN A C 1
ATOM 646 O O . ASN A 1 80 ? 10.984 -8.680 6.629 1.00 73.25 80 ASN A O 1
ATOM 650 N N . ARG A 1 81 ? 12.906 -7.840 7.436 1.00 68.31 81 ARG A N 1
ATOM 651 C CA . ARG A 1 81 ? 12.842 -8.532 8.741 1.00 68.31 81 ARG A CA 1
ATOM 652 C C . ARG A 1 81 ? 11.532 -8.272 9.490 1.00 68.31 81 ARG A C 1
ATOM 654 O O . ARG A 1 81 ? 10.997 -9.201 10.084 1.00 68.31 81 ARG A O 1
ATOM 661 N N . ASP A 1 82 ? 11.008 -7.050 9.425 1.00 72.81 82 ASP A N 1
ATOM 662 C CA . ASP A 1 82 ? 9.747 -6.687 10.082 1.00 72.81 82 ASP A CA 1
ATOM 663 C C . ASP A 1 82 ? 8.556 -7.397 9.440 1.00 72.81 82 ASP A C 1
AT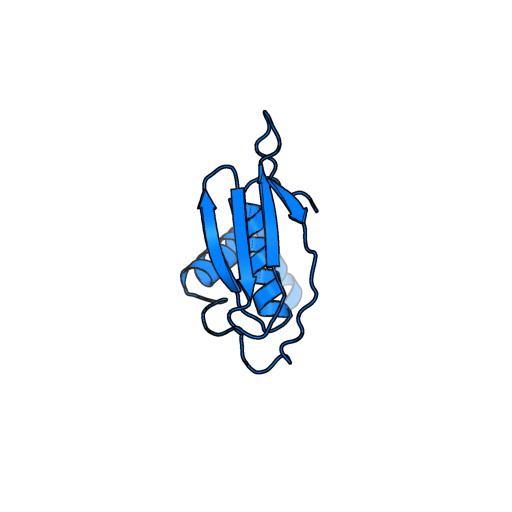OM 665 O O . ASP A 1 82 ? 7.696 -7.929 10.139 1.00 72.81 82 ASP A O 1
ATOM 669 N N . TRP A 1 83 ? 8.526 -7.464 8.106 1.00 77.88 83 TRP A N 1
ATOM 670 C CA . TRP A 1 83 ? 7.506 -8.206 7.376 1.00 77.88 83 TRP A CA 1
ATOM 671 C C . TRP A 1 83 ? 7.585 -9.707 7.671 1.00 77.88 83 TRP A C 1
ATOM 673 O O . TRP A 1 83 ? 6.550 -10.325 7.910 1.00 77.88 83 TRP A O 1
ATOM 683 N N . LEU A 1 84 ? 8.794 -10.282 7.726 1.00 70.56 84 LEU A N 1
ATOM 684 C CA . LEU A 1 84 ? 9.009 -11.681 8.115 1.00 70.56 84 LEU A CA 1
ATOM 685 C C . LEU A 1 84 ? 8.552 -11.950 9.553 1.00 70.56 84 LEU A C 1
ATOM 687 O O . LEU A 1 84 ? 7.895 -12.957 9.798 1.00 70.56 84 LEU A O 1
ATOM 691 N N . ALA A 1 85 ? 8.845 -11.049 10.493 1.00 71.00 85 ALA A N 1
ATOM 692 C CA . ALA A 1 85 ? 8.405 -11.167 11.880 1.00 71.00 85 ALA A CA 1
ATOM 693 C C . ALA A 1 85 ? 6.878 -11.053 12.008 1.00 71.00 85 ALA A C 1
ATOM 695 O O . ALA A 1 85 ? 6.263 -11.813 12.751 1.00 71.00 85 ALA A O 1
ATOM 696 N N . GLU A 1 86 ? 6.246 -10.149 11.257 1.00 71.62 86 GLU A N 1
ATOM 697 C CA . GLU A 1 86 ? 4.790 -9.998 11.235 1.00 71.62 86 GLU A CA 1
ATOM 698 C C . GLU A 1 86 ? 4.096 -11.220 10.617 1.00 71.62 86 GLU A C 1
ATOM 700 O O . GLU A 1 86 ? 3.128 -11.727 11.187 1.00 71.62 86 GLU A O 1
ATOM 705 N N . LYS A 1 87 ? 4.615 -11.748 9.501 1.00 70.75 87 LYS A N 1
ATOM 706 C CA . LYS A 1 87 ? 4.124 -12.995 8.894 1.00 70.75 87 LYS A CA 1
ATOM 707 C C . LYS A 1 87 ? 4.360 -14.200 9.801 1.00 70.75 87 LYS A C 1
ATOM 709 O O . LYS A 1 87 ? 3.463 -15.025 9.931 1.00 70.75 87 LYS A O 1
ATOM 714 N N . GLY A 1 88 ? 5.525 -14.278 10.440 1.00 60.09 88 GLY A N 1
ATOM 715 C CA . GLY A 1 88 ? 5.867 -15.316 11.407 1.00 60.09 88 GLY A CA 1
ATOM 716 C C . GLY A 1 88 ? 4.944 -15.288 12.620 1.00 60.09 88 GLY A C 1
ATOM 717 O O . GLY A 1 88 ? 4.446 -16.329 13.023 1.00 60.09 88 GLY A O 1
ATOM 718 N N . LYS A 1 89 ? 4.624 -14.102 13.149 1.00 63.09 89 LYS A N 1
ATOM 719 C CA . LYS A 1 89 ? 3.659 -13.947 14.241 1.00 63.09 89 LYS A CA 1
ATOM 720 C C . LYS A 1 89 ? 2.253 -14.379 13.828 1.00 63.09 89 LYS A C 1
ATOM 722 O O . LYS A 1 89 ? 1.630 -15.125 14.567 1.00 63.09 89 LYS A O 1
ATOM 727 N N . ALA A 1 90 ? 1.778 -13.966 12.653 1.00 61.53 90 ALA A N 1
ATOM 728 C CA . ALA A 1 90 ? 0.473 -14.393 12.146 1.00 61.53 90 ALA A CA 1
ATOM 729 C C . ALA A 1 90 ? 0.409 -15.917 11.943 1.00 61.53 90 ALA A C 1
ATOM 731 O O . ALA A 1 90 ? -0.564 -16.547 12.342 1.00 61.53 90 ALA A O 1
ATOM 732 N N . ALA A 1 91 ? 1.470 -16.517 11.393 1.00 55.22 91 ALA A N 1
ATOM 733 C CA . ALA A 1 91 ? 1.574 -17.965 11.246 1.00 55.22 91 ALA A CA 1
ATOM 734 C C . ALA A 1 91 ? 1.624 -18.674 12.608 1.00 55.22 91 ALA A C 1
ATOM 736 O O . ALA A 1 91 ? 1.005 -19.717 12.772 1.00 55.22 91 ALA A O 1
ATOM 737 N N . LEU A 1 92 ? 2.328 -18.118 13.596 1.00 57.16 92 LEU A N 1
ATOM 738 C CA . LEU A 1 92 ? 2.355 -18.656 14.954 1.00 57.16 92 LEU A CA 1
ATOM 739 C C . LEU A 1 92 ? 1.010 -18.499 15.664 1.00 57.16 92 LEU A C 1
ATOM 741 O O . LEU A 1 92 ? 0.654 -19.399 16.397 1.00 57.16 92 LEU A O 1
ATOM 745 N N . GLU A 1 93 ? 0.251 -17.422 15.455 1.00 58.28 93 GLU A N 1
ATOM 746 C CA . GLU A 1 93 ? -1.096 -17.250 16.024 1.00 58.28 93 GLU A CA 1
ATOM 747 C C . GLU A 1 93 ? -2.106 -18.230 15.397 1.00 58.28 93 GLU A C 1
ATOM 749 O O . GLU A 1 93 ? -2.865 -18.870 16.121 1.00 58.28 93 GLU A O 1
ATOM 754 N N . GLU A 1 94 ? -2.056 -18.428 14.076 1.00 53.44 94 GLU A N 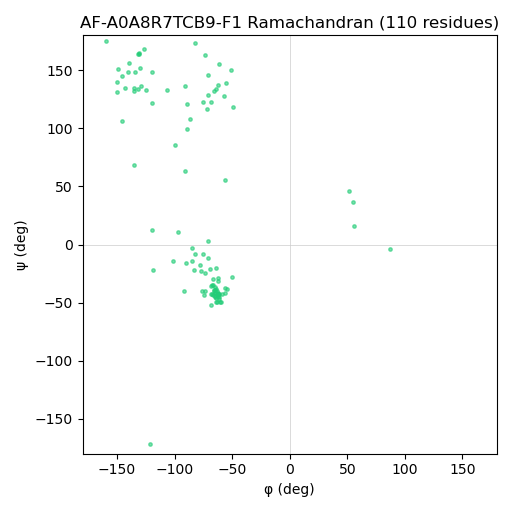1
ATOM 755 C CA . GLU A 1 94 ? -2.870 -19.415 13.345 1.00 53.44 94 GLU A CA 1
ATOM 756 C C . GLU A 1 94 ? -2.499 -20.867 13.708 1.00 53.44 94 GLU A C 1
ATOM 758 O O . GLU A 1 94 ? -3.361 -21.741 13.819 1.00 53.44 94 GLU A O 1
ATOM 763 N N . ASN A 1 95 ? -1.219 -21.136 13.976 1.00 51.06 95 ASN A N 1
ATOM 764 C CA . ASN A 1 95 ? -0.781 -22.435 14.488 1.00 51.06 95 ASN A CA 1
ATOM 765 C C . ASN A 1 95 ? -0.936 -22.564 16.009 1.00 51.06 95 ASN A C 1
ATOM 767 O O . ASN A 1 95 ? -1.035 -23.681 16.487 1.00 51.06 95 ASN A O 1
ATOM 771 N N . ALA A 1 96 ? -1.008 -21.479 16.781 1.00 52.50 96 ALA A N 1
ATOM 772 C CA . ALA A 1 96 ? -1.246 -21.519 18.228 1.00 52.50 96 ALA A CA 1
ATOM 773 C C . ALA A 1 96 ? -2.720 -21.776 18.559 1.00 52.50 96 ALA A C 1
ATOM 775 O O . ALA A 1 96 ? -3.022 -22.296 19.633 1.00 52.50 96 ALA A O 1
ATOM 776 N N . THR A 1 97 ? -3.639 -21.478 17.633 1.00 51.69 97 THR A N 1
ATOM 777 C CA . THR A 1 97 ? -5.013 -22.000 17.690 1.00 51.69 97 THR A CA 1
ATOM 778 C C . THR A 1 97 ? -5.075 -23.519 17.547 1.00 51.69 97 THR A C 1
ATOM 780 O O . THR A 1 97 ? -6.044 -24.130 17.993 1.00 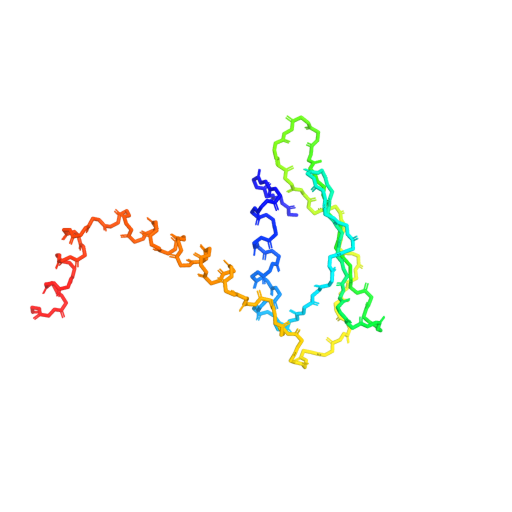51.69 97 THR A O 1
ATOM 783 N N . VAL A 1 98 ? -4.030 -24.143 16.996 1.00 55.69 98 VAL A N 1
ATOM 784 C CA . VAL A 1 98 ? -3.802 -25.582 17.106 1.00 55.69 98 VAL A CA 1
ATOM 785 C C . VAL A 1 98 ? -2.986 -25.788 18.377 1.00 55.69 98 VAL A C 1
ATOM 787 O O . VAL A 1 98 ? -1.780 -25.565 18.415 1.00 55.69 98 VAL A O 1
ATOM 790 N N . SER A 1 99 ? -3.649 -26.171 19.466 1.00 63.56 99 SER A N 1
ATOM 791 C CA . SER A 1 99 ? -2.946 -26.425 20.727 1.00 63.56 99 SER A CA 1
ATOM 792 C C . SER A 1 99 ? -1.773 -27.387 20.498 1.00 63.56 99 SER A C 1
ATOM 794 O O . SER A 1 99 ? -1.850 -28.280 19.651 1.00 63.56 99 SER A O 1
ATOM 796 N N . ALA A 1 100 ? -0.705 -27.270 21.291 1.00 56.50 100 ALA A N 1
ATOM 797 C CA . ALA A 1 100 ? 0.420 -28.210 21.235 1.00 56.50 100 ALA A CA 1
ATOM 798 C C . ALA 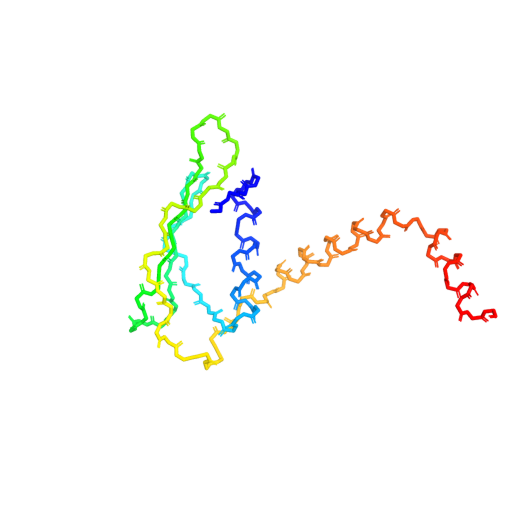A 1 100 ? -0.041 -29.686 21.299 1.00 56.50 100 ALA A C 1
ATOM 800 O O . ALA A 1 100 ? 0.587 -30.567 20.715 1.00 56.50 100 ALA A O 1
ATOM 801 N N . LYS A 1 101 ? -1.189 -29.939 21.946 1.00 64.38 101 LYS A N 1
ATOM 802 C CA . LYS A 1 101 ? -1.890 -31.226 21.962 1.00 64.38 101 LYS A CA 1
ATOM 803 C C . LYS A 1 101 ? -2.395 -31.650 20.574 1.00 64.38 101 LYS A C 1
ATOM 805 O O . LYS A 1 101 ? -2.110 -32.763 20.156 1.00 64.38 101 LYS A O 1
ATOM 810 N N . GLN A 1 102 ? -3.083 -30.774 19.846 1.00 66.00 102 GLN A N 1
ATOM 811 C CA . GLN A 1 102 ? -3.579 -31.059 18.493 1.00 66.00 102 GLN A CA 1
ATOM 812 C C . GLN A 1 102 ? -2.444 -31.215 17.472 1.00 66.00 102 GLN A C 1
ATOM 814 O O . GLN A 1 102 ? -2.540 -32.049 16.575 1.00 66.00 102 GLN A O 1
ATOM 819 N N . LEU A 1 103 ? -1.353 -30.455 17.621 1.00 62.31 103 LEU A N 1
ATOM 820 C CA . LEU A 1 103 ? -0.157 -30.625 16.791 1.00 62.31 103 LEU A CA 1
ATOM 821 C C . LEU A 1 103 ? 0.487 -31.997 17.036 1.00 62.31 103 LEU A C 1
ATOM 823 O O . LEU A 1 103 ? 0.805 -32.708 16.086 1.00 62.31 103 LEU A O 1
ATOM 827 N N . ARG A 1 104 ? 0.607 -32.400 18.307 1.00 66.94 104 ARG A N 1
ATOM 828 C CA . ARG A 1 104 ? 1.102 -33.725 18.700 1.00 66.94 104 ARG A CA 1
ATOM 829 C C . ARG A 1 104 ? 0.214 -34.854 18.171 1.00 66.94 104 ARG A C 1
ATOM 831 O O . ARG A 1 104 ? 0.737 -35.791 17.589 1.00 66.94 104 ARG A O 1
ATOM 838 N N . GLU A 1 105 ? -1.107 -34.754 18.314 1.00 75.88 105 GLU A N 1
ATOM 839 C CA . GLU A 1 105 ? -2.067 -35.755 17.811 1.00 75.88 105 GLU A CA 1
ATOM 840 C C . GLU A 1 105 ? -2.031 -35.909 16.286 1.00 75.88 105 GLU A C 1
ATOM 842 O O . GLU A 1 105 ? -2.286 -36.995 15.766 1.00 75.88 105 GLU A O 1
ATOM 847 N N . ARG A 1 106 ? -1.728 -34.829 15.560 1.00 66.50 106 ARG A N 1
ATOM 848 C CA . ARG A 1 106 ? -1.601 -34.847 14.102 1.00 66.50 106 ARG A CA 1
ATOM 849 C C . ARG A 1 106 ? -0.304 -35.518 13.654 1.00 66.50 106 ARG A C 1
ATOM 851 O O . ARG A 1 106 ? -0.360 -36.348 12.760 1.00 66.50 106 ARG A O 1
ATOM 858 N N . LEU A 1 107 ? 0.815 -35.215 14.318 1.00 73.25 107 LEU A N 1
ATOM 859 C CA . LEU A 1 107 ? 2.107 -35.861 14.061 1.00 73.25 107 LEU A CA 1
ATOM 860 C C . LEU A 1 107 ? 2.091 -37.354 14.411 1.00 73.25 107 LEU A C 1
ATOM 862 O O . LEU A 1 107 ? 2.695 -38.140 13.695 1.00 73.25 107 LEU A O 1
ATOM 866 N N . GLN A 1 108 ? 1.381 -37.741 15.476 1.00 72.69 108 GLN A N 1
ATOM 867 C CA . GLN A 1 108 ? 1.201 -39.147 15.852 1.00 72.69 108 GLN A CA 1
ATOM 868 C C . GLN A 1 108 ? 0.499 -39.918 14.719 1.00 72.69 108 GLN A C 1
ATOM 870 O O . GLN A 1 108 ? 1.020 -40.903 14.229 1.00 72.69 108 GLN A O 1
ATOM 875 N N . ARG A 1 109 ? -0.615 -39.377 14.208 1.00 65.75 109 ARG A N 1
ATOM 876 C CA . ARG A 1 109 ? -1.457 -40.008 13.177 1.00 65.75 109 ARG A CA 1
ATOM 877 C C . ARG A 1 109 ? -0.813 -40.104 11.788 1.00 65.75 109 ARG A C 1
ATOM 879 O O . ARG A 1 109 ? -1.302 -40.845 10.947 1.00 65.75 109 ARG A O 1
ATOM 886 N N . GLU A 1 110 ? 0.195 -39.280 11.518 1.00 67.69 110 GLU A N 1
ATOM 887 C CA . GLU A 1 110 ? 0.895 -39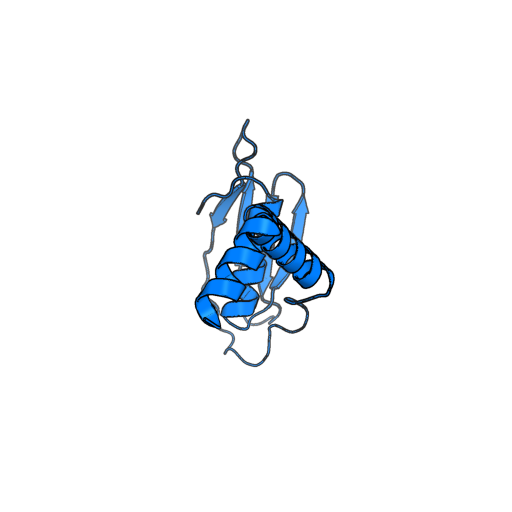.214 10.225 1.00 67.69 110 GLU A CA 1
ATOM 888 C C . GLU A 1 110 ? 2.102 -40.170 10.171 1.00 67.69 110 GLU A C 1
ATOM 890 O O . GLU A 1 110 ? 2.593 -40.473 9.087 1.00 67.69 110 GLU A O 1
ATOM 895 N N . TYR A 1 111 ? 2.554 -40.658 11.332 1.00 59.81 111 TYR A N 1
ATOM 896 C CA . TYR A 1 111 ? 3.653 -41.619 11.494 1.00 59.81 111 TYR A CA 1
ATOM 897 C C . TYR A 1 111 ? 3.216 -42.930 12.178 1.00 59.81 111 TYR A C 1
ATOM 899 O O . TYR A 1 111 ? 4.079 -43.721 12.565 1.00 59.81 111 TYR A O 1
ATOM 907 N N . ASP A 1 112 ? 1.904 -43.147 12.307 1.00 46.50 112 ASP A N 1
ATOM 908 C CA . ASP A 1 112 ? 1.284 -44.419 12.702 1.00 46.50 112 ASP A CA 1
ATOM 909 C C . ASP A 1 112 ? 0.954 -45.276 11.464 1.00 46.50 112 ASP A C 1
ATOM 911 O O . ASP A 1 112 ? 0.453 -44.714 10.459 1.00 46.50 112 ASP A O 1
#

Organism: Triticum urartu (NCBI:txid4572)

Solvent-accessible surface area (backbone atoms only — not comparable to full-atom values): 6239 Å² total; per-residue (Å²): 106,76,28,75,25,66,64,56,41,53,52,52,53,40,51,50,26,50,75,66,31,32,44,64,42,77,78,41,78,61,98,50,39,38,32,33,31,42,68,51,86,88,26,71,20,36,41,35,31,32,44,44,85,100,49,63,34,20,29,58,75,43,69,85,39,66,77,71,64,74,74,69,79,40,26,76,74,53,80,34,72,67,52,52,51,52,51,50,48,52,51,48,53,64,48,55,72,42,42,73,65,55,51,49,57,49,56,49,64,74,73,103

InterPro domains:
  IPR004332 Transposase, MuDR, plant [PF03108] (3-60)

Radius of gyration: 18.26 Å; Cα contacts (8 Å, |Δi|>4): 156; chains: 1; bounding box: 30×54×39 Å

Mean predicted aligned error: 11.25 Å

Secondary structure (DSSP, 8-state):
-EESSHHHHHHHHHHHHHHTT--EEEEEE-SSEEEEEESSTT---EEEEEEPTTSS-EEEEE------S--SSTTTTTS-HHHHHHHHHHHHHHHHTS-HHHHHHHHHHH--

Sequence (112 aa):
ATFLNSKAFRVALRQLAIREDWSFNTQYSDTRRFRANCTDEDCPWRIHASKLPNTNTFMVKKLPFEHTCGSKNCSKGMANRDWLAEKGKAALEENATVSAKQLRERLQREYD